Protein AF-A0A4Q1BAZ9-F1 (afdb_monomer_lite)

Structure (mmCIF, N/CA/C/O backbone):
data_AF-A0A4Q1BAZ9-F1
#
_entry.id   AF-A0A4Q1BAZ9-F1
#
loop_
_atom_site.group_PDB
_atom_site.id
_atom_site.type_symbol
_atom_site.label_atom_id
_atom_site.label_alt_id
_atom_site.label_comp_id
_atom_site.label_asym_id
_atom_site.label_entity_id
_atom_site.label_seq_id
_atom_site.pdbx_PDB_ins_code
_atom_site.Cartn_x
_atom_site.Cartn_y
_atom_site.Cartn_z
_atom_site.occupancy
_atom_site.B_iso_or_equiv
_atom_site.auth_seq_id
_atom_site.auth_comp_id
_atom_site.auth_asym_id
_atom_site.auth_atom_id
_atom_site.pdbx_PDB_model_num
ATOM 1 N N . MET A 1 1 ? -10.255 3.992 18.423 1.00 56.53 1 MET A N 1
ATOM 2 C CA . MET A 1 1 ? -8.998 3.835 17.664 1.00 56.53 1 MET A CA 1
ATOM 3 C C . MET A 1 1 ? -9.383 3.186 16.361 1.00 56.53 1 MET A C 1
ATOM 5 O O . MET A 1 1 ? -9.967 2.111 16.408 1.00 56.53 1 MET A O 1
ATOM 9 N N . ASP A 1 2 ? -9.125 3.845 15.239 1.00 66.19 2 ASP A N 1
ATOM 10 C CA . ASP A 1 2 ? -9.410 3.254 13.935 1.00 66.19 2 ASP A CA 1
ATOM 11 C C . ASP A 1 2 ? -8.283 2.268 13.626 1.00 66.19 2 ASP A C 1
ATOM 13 O O . ASP A 1 2 ? -7.138 2.668 13.420 1.00 66.19 2 ASP A O 1
ATOM 17 N N . ASN A 1 3 ? -8.588 0.971 13.668 1.00 78.31 3 ASN A N 1
ATOM 18 C CA . ASN A 1 3 ? -7.646 -0.075 13.285 1.00 78.31 3 ASN A CA 1
ATOM 19 C C . ASN A 1 3 ? -7.611 -0.144 11.757 1.00 78.31 3 ASN A C 1
ATOM 21 O O . ASN A 1 3 ? -8.401 -0.864 11.151 1.00 78.31 3 ASN A O 1
ATOM 25 N N . ILE A 1 4 ? -6.727 0.637 11.137 1.00 89.75 4 ILE A N 1
ATOM 26 C CA . ILE A 1 4 ? -6.599 0.678 9.681 1.00 89.75 4 ILE A CA 1
ATOM 27 C C . ILE A 1 4 ? -5.538 -0.335 9.263 1.00 89.75 4 ILE A C 1
ATOM 29 O O . ILE A 1 4 ? -4.373 -0.227 9.657 1.00 89.75 4 ILE A O 1
ATOM 33 N N . VAL A 1 5 ? -5.914 -1.296 8.424 1.00 93.12 5 VAL A N 1
ATOM 34 C CA . VAL A 1 5 ? -4.956 -2.205 7.787 1.00 93.12 5 VAL A CA 1
ATOM 35 C C . VAL A 1 5 ? -4.607 -1.649 6.413 1.00 93.12 5 VAL A C 1
ATOM 37 O O . VAL A 1 5 ? -5.440 -1.606 5.516 1.00 93.12 5 VAL A O 1
ATOM 40 N N . LEU A 1 6 ? -3.362 -1.228 6.226 1.00 93.62 6 LEU A N 1
ATOM 41 C CA . LEU A 1 6 ? -2.817 -0.911 4.914 1.00 93.62 6 LEU A CA 1
ATOM 42 C C . LEU A 1 6 ? -2.331 -2.198 4.245 1.00 93.62 6 LEU A C 1
ATOM 44 O O . LEU A 1 6 ? -1.390 -2.827 4.725 1.00 93.62 6 LEU A O 1
ATOM 48 N N . LYS A 1 7 ? -2.923 -2.542 3.104 1.00 94.75 7 LYS A N 1
ATOM 49 C CA . LYS A 1 7 ? -2.401 -3.538 2.167 1.00 94.75 7 LYS A CA 1
ATOM 50 C C . LYS A 1 7 ? -1.719 -2.831 0.999 1.00 94.75 7 LYS A C 1
ATOM 52 O O . LYS A 1 7 ? -2.321 -2.004 0.318 1.00 94.75 7 LYS A O 1
ATOM 57 N N . ILE A 1 8 ? -0.467 -3.184 0.745 1.00 93.06 8 ILE 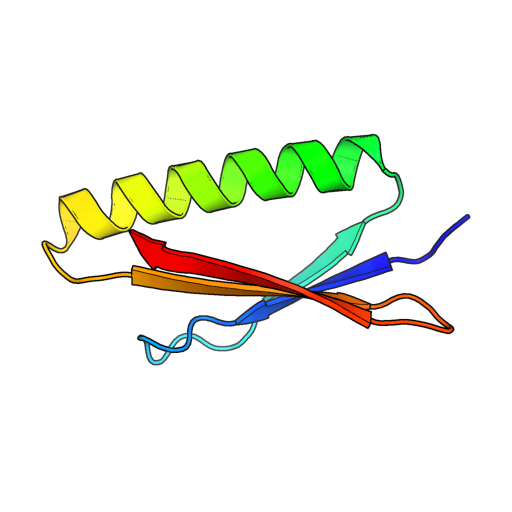A N 1
ATOM 58 C CA . ILE A 1 8 ? 0.352 -2.663 -0.349 1.00 93.06 8 ILE A CA 1
ATOM 59 C C . ILE A 1 8 ? 0.484 -3.774 -1.381 1.00 93.06 8 ILE A C 1
ATOM 61 O O . ILE A 1 8 ? 0.992 -4.849 -1.081 1.00 93.06 8 ILE A O 1
ATOM 65 N N . THR A 1 9 ? 0.013 -3.530 -2.597 1.00 92.69 9 THR A N 1
ATOM 66 C CA . THR A 1 9 ? 0.136 -4.462 -3.722 1.00 92.69 9 THR A CA 1
ATOM 67 C C . THR A 1 9 ? 1.006 -3.831 -4.800 1.00 92.69 9 THR A C 1
ATOM 69 O O . THR A 1 9 ? 0.956 -2.618 -5.006 1.00 92.69 9 THR A O 1
ATOM 72 N N . TYR A 1 10 ? 1.769 -4.655 -5.514 1.00 89.12 10 TYR A N 1
ATOM 73 C CA . TYR A 1 10 ? 2.693 -4.220 -6.558 1.00 89.12 10 TYR A CA 1
ATOM 74 C C . TYR A 1 10 ? 2.321 -4.862 -7.907 1.00 89.12 10 TYR A C 1
ATOM 76 O O . TYR A 1 10 ? 2.981 -5.813 -8.325 1.00 89.12 10 TYR A O 1
ATOM 84 N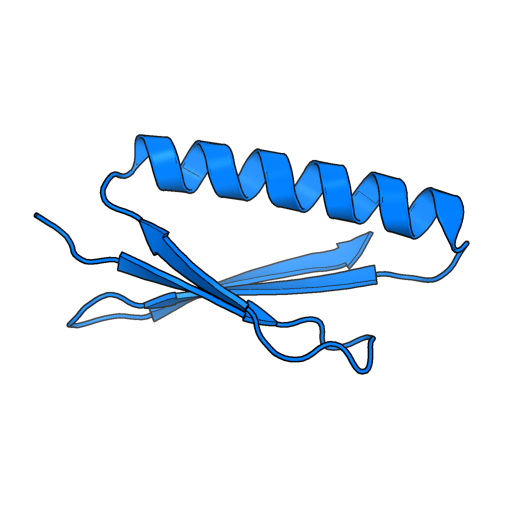 N . PRO A 1 11 ? 1.262 -4.388 -8.598 1.00 84.94 11 PRO A N 1
ATOM 85 C CA . PRO A 1 11 ? 0.680 -5.078 -9.757 1.00 84.94 11 PRO A CA 1
ATOM 86 C C . PRO A 1 11 ? 1.651 -5.294 -10.920 1.00 84.94 11 PRO A C 1
ATOM 88 O O . PRO A 1 11 ? 1.504 -6.231 -11.693 1.00 84.94 11 PRO A O 1
ATOM 91 N N . SER A 1 12 ? 2.647 -4.422 -11.050 1.00 78.06 12 SER A N 1
ATOM 92 C CA . SER A 1 12 ? 3.669 -4.479 -12.095 1.00 78.06 12 SER A CA 1
ATOM 93 C C . SER A 1 12 ? 4.871 -5.361 -11.727 1.00 78.06 12 SER A C 1
ATOM 95 O O . SER A 1 12 ? 5.921 -5.266 -12.360 1.00 78.06 12 SER A O 1
ATOM 97 N N . SER A 1 13 ? 4.768 -6.186 -10.682 1.00 75.69 13 SER A N 1
ATOM 98 C CA . SER A 1 13 ? 5.870 -7.012 -10.182 1.00 75.69 13 SER A CA 1
ATOM 99 C C . SER A 1 13 ? 5.379 -8.324 -9.565 1.00 75.69 13 SER A C 1
ATOM 101 O O . SER A 1 13 ? 4.221 -8.441 -9.181 1.00 75.69 13 SER A O 1
ATOM 103 N N . ASN A 1 14 ? 6.293 -9.278 -9.380 1.00 79.81 14 ASN A N 1
ATOM 104 C CA . ASN A 1 14 ? 6.016 -10.537 -8.681 1.00 79.81 14 ASN A CA 1
ATOM 105 C C . ASN A 1 14 ? 6.156 -10.421 -7.149 1.00 79.81 14 ASN A C 1
ATOM 107 O O . ASN A 1 14 ? 6.282 -11.438 -6.468 1.00 79.81 14 ASN A O 1
ATOM 111 N N . TYR A 1 15 ? 6.194 -9.204 -6.594 1.00 82.06 15 TYR A N 1
ATOM 112 C CA . TYR A 1 15 ? 6.265 -9.024 -5.146 1.00 82.06 15 TYR A CA 1
ATOM 113 C C . TYR A 1 15 ? 4.943 -9.419 -4.489 1.00 82.06 15 TYR A C 1
ATOM 115 O O . TYR A 1 15 ? 3.859 -9.062 -4.956 1.00 82.06 15 TYR A O 1
ATOM 123 N N . LEU A 1 16 ? 5.045 -10.140 -3.372 1.00 88.31 16 LEU A N 1
ATOM 124 C CA . LEU A 1 16 ? 3.891 -10.457 -2.544 1.00 88.31 16 LEU A CA 1
ATOM 125 C C . LEU A 1 16 ? 3.312 -9.175 -1.926 1.00 88.31 16 LEU A C 1
ATOM 127 O O . LEU A 1 16 ? 4.064 -8.234 -1.659 1.00 88.31 16 LEU A O 1
ATOM 131 N N . PRO A 1 17 ? 1.992 -9.125 -1.676 1.00 90.88 17 PRO A N 1
ATOM 132 C CA . PRO A 1 17 ? 1.399 -8.012 -0.956 1.00 90.88 17 PRO A CA 1
ATOM 133 C C . PRO A 1 17 ? 2.003 -7.860 0.443 1.00 90.88 17 PRO A C 1
ATOM 135 O O . PRO A 1 17 ? 2.166 -8.842 1.167 1.00 90.88 17 PRO A O 1
ATOM 138 N N . GLU A 1 18 ? 2.276 -6.621 0.837 1.00 92.69 18 GLU A N 1
ATOM 139 C CA . GLU A 1 18 ? 2.727 -6.274 2.184 1.00 92.69 18 GLU A CA 1
ATOM 140 C C . GLU A 1 18 ? 1.558 -5.721 3.003 1.00 92.69 18 GLU A C 1
ATOM 142 O O . GLU A 1 18 ? 0.656 -5.079 2.462 1.00 92.69 18 GLU A O 1
ATOM 147 N N . TYR A 1 19 ? 1.579 -5.945 4.317 1.00 92.25 19 TYR A N 1
ATOM 148 C CA . TYR A 1 19 ? 0.531 -5.488 5.228 1.00 92.25 19 TYR A CA 1
ATOM 149 C C . TYR A 1 19 ? 1.123 -4.666 6.362 1.00 92.25 19 TYR A C 1
ATOM 151 O O . TYR A 1 19 ? 2.193 -4.980 6.889 1.00 92.25 19 TYR A O 1
ATOM 159 N N . LYS A 1 20 ? 0.405 -3.621 6.766 1.00 90.69 20 LYS A N 1
ATOM 160 C CA . LYS A 1 20 ? 0.797 -2.774 7.884 1.00 90.69 20 LYS A CA 1
ATOM 161 C C . LYS A 1 20 ? -0.415 -2.276 8.660 1.00 90.69 20 LYS A C 1
ATOM 163 O O . LYS A 1 20 ? -1.405 -1.880 8.061 1.00 90.69 20 LYS A O 1
ATOM 168 N N . LEU A 1 21 ? -0.302 -2.222 9.982 1.00 91.94 21 LEU A N 1
ATOM 169 C CA . LEU A 1 21 ? -1.245 -1.490 10.823 1.00 91.94 21 LEU A CA 1
ATOM 170 C C . LEU A 1 21 ? -0.909 0.002 10.820 1.00 91.94 21 LEU A C 1
ATOM 172 O O . LEU A 1 21 ? 0.261 0.380 10.916 1.00 91.94 21 LEU A O 1
ATOM 176 N N . ILE A 1 22 ? -1.942 0.830 10.698 1.00 89.62 22 ILE A N 1
ATOM 177 C CA . ILE A 1 22 ? -1.872 2.285 10.778 1.00 89.62 22 ILE A CA 1
ATOM 178 C C . ILE A 1 22 ? -2.852 2.744 11.847 1.00 89.62 22 ILE A C 1
ATOM 180 O O . ILE A 1 22 ? -4.050 2.492 11.753 1.00 89.62 22 ILE A O 1
ATOM 184 N N . ASN A 1 23 ? -2.330 3.451 12.847 1.00 84.88 23 ASN A N 1
ATOM 185 C CA . ASN A 1 23 ? -3.089 3.792 14.052 1.00 84.88 23 ASN A CA 1
ATOM 186 C C . ASN A 1 23 ? -3.556 5.256 14.070 1.00 84.88 23 ASN A C 1
ATOM 188 O O . ASN A 1 23 ? -4.196 5.697 15.023 1.00 84.88 23 ASN A O 1
ATOM 192 N N . SER A 1 24 ? -3.197 6.048 13.051 1.00 84.62 24 SER A N 1
ATOM 193 C CA . SER A 1 24 ? -3.585 7.458 12.963 1.00 84.62 24 SER A CA 1
ATOM 194 C C . SER A 1 24 ? -3.631 7.988 11.530 1.00 84.62 24 SER A C 1
ATOM 196 O O . SER A 1 24 ? -2.916 7.527 10.635 1.00 84.62 24 SER A O 1
ATOM 198 N N . HIS A 1 25 ? -4.412 9.052 11.324 1.00 84.31 25 HIS A N 1
ATOM 199 C CA . HIS A 1 25 ? -4.445 9.769 10.049 1.00 84.31 25 HIS A CA 1
ATOM 200 C C . HIS A 1 25 ? -3.080 10.387 9.687 1.00 84.31 25 HIS A C 1
ATOM 202 O O . HIS A 1 25 ? -2.685 10.407 8.521 1.00 84.31 25 HIS A O 1
ATOM 208 N N . GLN A 1 26 ? -2.318 10.858 10.679 1.00 87.81 26 GLN A N 1
ATOM 209 C CA . GLN A 1 26 ? -0.981 11.407 10.447 1.00 87.81 26 GLN A CA 1
ATOM 210 C C . GLN A 1 26 ? -0.014 10.329 9.935 1.00 87.81 26 GLN A C 1
ATOM 212 O O . GLN A 1 26 ? 0.746 10.567 8.993 1.00 87.81 26 GLN A O 1
ATOM 217 N N . GLU A 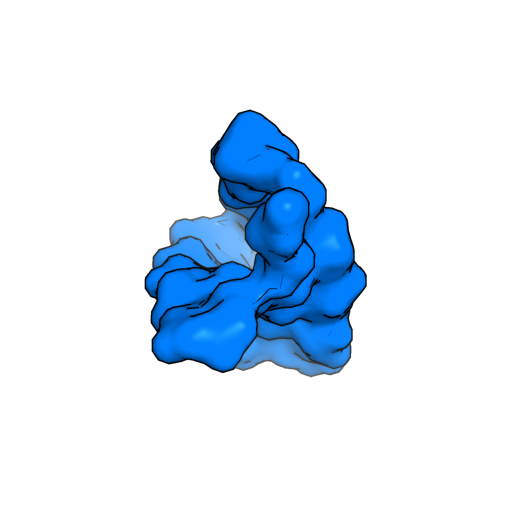1 27 ? -0.073 9.128 10.512 1.00 88.12 27 GLU A N 1
ATOM 218 C CA . GLU A 1 27 ? 0.710 7.980 10.061 1.00 88.12 27 GLU A CA 1
ATOM 219 C C . GLU A 1 27 ? 0.322 7.565 8.634 1.00 88.12 27 GLU A C 1
ATOM 221 O O . GLU A 1 27 ? 1.209 7.381 7.798 1.00 88.12 27 GLU A O 1
ATOM 226 N N . LYS A 1 28 ? -0.977 7.549 8.303 1.00 88.62 28 LYS A N 1
ATOM 227 C CA . LYS A 1 28 ? -1.474 7.337 6.931 1.00 88.62 28 LYS A CA 1
ATOM 228 C C . LYS A 1 28 ? -0.832 8.295 5.923 1.00 88.62 28 LYS A C 1
ATOM 230 O O . LYS A 1 28 ? -0.304 7.855 4.900 1.00 88.62 28 LYS A O 1
ATOM 235 N N . GLN A 1 29 ? -0.833 9.598 6.214 1.00 89.44 29 GLN A N 1
ATOM 236 C CA . GLN A 1 29 ? -0.237 10.607 5.328 1.00 89.44 29 GLN A CA 1
ATOM 237 C C . GLN A 1 29 ? 1.282 10.433 5.191 1.00 89.44 29 GLN A C 1
ATOM 239 O O . GLN A 1 29 ? 1.831 10.557 4.092 1.00 89.44 29 GLN A O 1
ATOM 244 N N . LYS A 1 30 ? 1.970 10.100 6.290 1.00 89.44 30 LYS A N 1
ATOM 245 C CA . LYS A 1 30 ? 3.411 9.823 6.282 1.00 89.44 30 LYS A CA 1
ATOM 246 C C . LYS A 1 30 ? 3.741 8.612 5.403 1.00 89.44 30 LYS A C 1
ATOM 248 O O . LYS A 1 30 ? 4.660 8.699 4.590 1.00 89.44 30 LYS A O 1
ATOM 253 N N . TYR A 1 31 ? 2.971 7.526 5.511 1.00 86.00 31 TYR A N 1
ATOM 254 C CA . TYR A 1 31 ? 3.169 6.324 4.694 1.00 86.00 31 TYR A CA 1
ATOM 255 C C . TYR A 1 31 ? 2.909 6.565 3.214 1.00 86.00 31 TYR A C 1
ATOM 257 O O . TYR A 1 31 ? 3.727 6.148 2.397 1.00 86.00 31 TYR A O 1
ATOM 265 N N . LYS A 1 32 ? 1.846 7.299 2.858 1.00 89.38 32 LYS A N 1
ATOM 266 C CA . LYS A 1 32 ? 1.599 7.694 1.462 1.00 89.38 32 LYS A CA 1
ATOM 267 C C . LYS A 1 32 ? 2.815 8.390 0.850 1.00 89.38 32 LYS A C 1
ATOM 269 O O . LYS A 1 32 ? 3.292 7.981 -0.205 1.00 89.38 32 LYS A O 1
ATOM 274 N N . ARG A 1 33 ? 3.362 9.400 1.538 1.00 90.38 33 ARG A N 1
ATOM 275 C CA . ARG A 1 33 ? 4.543 10.140 1.057 1.00 90.38 33 ARG A CA 1
ATOM 276 C C . ARG A 1 33 ? 5.776 9.247 0.930 1.00 90.38 33 ARG A C 1
ATOM 278 O O . ARG A 1 33 ? 6.484 9.326 -0.070 1.00 90.38 33 ARG A O 1
ATOM 285 N N . LEU A 1 34 ? 6.025 8.396 1.924 1.00 90.06 34 LEU A N 1
ATOM 286 C CA . LEU A 1 34 ? 7.178 7.496 1.928 1.00 90.06 34 LEU A CA 1
ATOM 287 C C . LEU A 1 34 ? 7.112 6.491 0.769 1.00 90.06 34 LEU A C 1
ATOM 289 O O . LEU A 1 34 ? 8.093 6.344 0.042 1.00 90.06 34 LEU A O 1
ATOM 293 N N . LEU A 1 35 ? 5.952 5.866 0.550 1.00 89.00 35 LEU A N 1
ATOM 294 C CA . LEU A 1 35 ? 5.751 4.886 -0.520 1.00 89.00 35 LEU A CA 1
ATOM 295 C C . LEU A 1 35 ? 5.831 5.528 -1.908 1.00 89.00 35 LEU A C 1
ATOM 297 O O . LEU A 1 35 ? 6.464 4.968 -2.797 1.00 89.00 35 LEU A O 1
ATOM 301 N N . MET A 1 36 ? 5.285 6.735 -2.088 1.00 89.00 36 MET A N 1
ATOM 302 C CA . MET A 1 36 ? 5.443 7.483 -3.342 1.00 89.00 36 MET A CA 1
ATOM 303 C C . MET A 1 36 ? 6.909 7.824 -3.638 1.00 89.00 36 MET A C 1
ATOM 305 O O . MET A 1 36 ? 7.344 7.720 -4.784 1.00 89.00 36 MET A O 1
ATOM 309 N N . ASN A 1 37 ? 7.690 8.212 -2.626 1.00 90.31 37 ASN A N 1
ATOM 310 C CA . ASN A 1 37 ? 9.117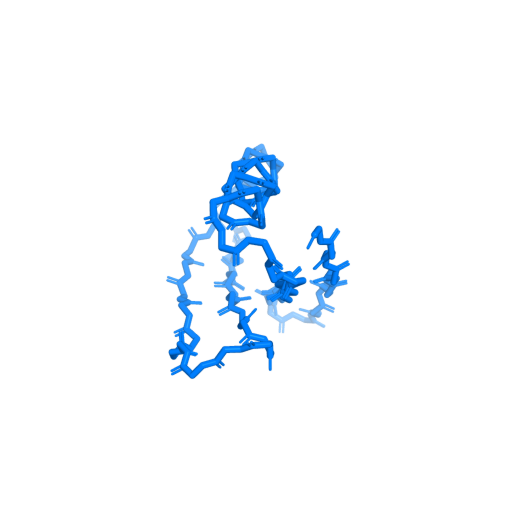 8.482 -2.812 1.00 90.31 37 ASN A CA 1
ATOM 311 C C . ASN A 1 37 ? 9.882 7.206 -3.182 1.00 90.31 37 ASN A C 1
ATOM 313 O O . ASN A 1 37 ? 10.683 7.225 -4.114 1.00 90.31 37 ASN A O 1
ATOM 317 N N . GLN A 1 38 ? 9.605 6.089 -2.504 1.00 87.69 38 GLN A N 1
ATOM 318 C CA . GLN A 1 38 ? 10.211 4.796 -2.831 1.00 87.69 38 GLN A CA 1
ATOM 319 C C . GLN A 1 38 ? 9.848 4.329 -4.244 1.00 87.69 38 GLN A C 1
ATOM 321 O O . GLN A 1 38 ? 10.719 3.831 -4.956 1.00 87.69 38 GLN A O 1
ATOM 326 N N . LEU A 1 39 ? 8.596 4.531 -4.666 1.00 88.38 39 LEU A N 1
ATOM 327 C CA . LEU A 1 39 ? 8.135 4.222 -6.017 1.00 88.38 39 LEU A CA 1
ATOM 328 C C . LEU A 1 39 ? 8.959 4.972 -7.066 1.00 88.38 39 LEU A C 1
ATOM 330 O O . LEU A 1 39 ? 9.516 4.349 -7.965 1.00 88.38 39 LEU A O 1
ATOM 334 N N . LYS A 1 40 ? 9.094 6.294 -6.905 1.00 86.62 40 LYS A N 1
ATOM 335 C CA . LYS A 1 40 ? 9.865 7.148 -7.820 1.00 86.62 40 LYS A CA 1
ATOM 336 C C . LYS A 1 40 ? 11.335 6.746 -7.888 1.00 86.62 40 LYS A C 1
ATOM 338 O O . LYS A 1 40 ? 11.899 6.671 -8.975 1.00 86.62 40 LYS A O 1
ATOM 343 N N . VAL A 1 41 ? 11.949 6.455 -6.739 1.00 87.12 41 VAL A N 1
ATOM 344 C CA . VAL A 1 41 ? 13.343 5.989 -6.687 1.00 87.12 41 VAL A CA 1
ATOM 345 C C . VAL A 1 41 ? 13.495 4.662 -7.436 1.00 87.12 41 VAL A C 1
ATOM 347 O O . VAL A 1 41 ? 14.390 4.536 -8.269 1.00 87.12 41 VAL A O 1
ATOM 350 N N . ARG A 1 42 ? 12.603 3.689 -7.204 1.00 82.56 42 ARG A N 1
ATOM 351 C CA . ARG A 1 42 ? 12.645 2.387 -7.893 1.00 82.56 42 ARG A CA 1
ATOM 352 C C . ARG A 1 42 ? 12.393 2.507 -9.397 1.00 82.56 42 ARG A C 1
ATOM 354 O O . ARG A 1 42 ? 13.076 1.836 -10.170 1.00 82.56 42 ARG A O 1
ATOM 361 N N . ALA A 1 43 ? 11.453 3.349 -9.821 1.00 84.88 43 ALA A N 1
ATOM 362 C CA . ALA A 1 43 ? 11.191 3.602 -11.237 1.00 84.88 43 ALA A CA 1
ATOM 363 C C . ALA A 1 43 ? 12.437 4.173 -11.932 1.00 84.88 43 ALA A C 1
ATOM 365 O O . ALA A 1 43 ? 12.871 3.637 -12.952 1.00 84.88 43 ALA A O 1
ATOM 366 N N . GLY A 1 44 ? 13.095 5.159 -11.308 1.00 84.31 44 GLY A N 1
ATOM 367 C CA . GLY A 1 44 ? 14.350 5.728 -11.805 1.00 84.31 44 GLY A CA 1
ATOM 368 C C . GLY A 1 44 ? 15.513 4.729 -11.857 1.00 84.31 44 GLY A C 1
ATOM 369 O O . GLY A 1 44 ? 16.304 4.761 -12.791 1.00 84.31 44 GLY A O 1
ATOM 370 N N . GLN A 1 45 ? 15.608 3.807 -10.892 1.00 84.56 45 GLN A N 1
ATOM 371 C CA . GLN A 1 45 ? 16.665 2.785 -10.859 1.00 84.56 45 GLN A CA 1
ATOM 372 C C . GLN A 1 45 ? 16.457 1.656 -11.874 1.00 84.56 45 GLN A C 1
ATOM 374 O O . GLN A 1 45 ? 17.421 1.126 -12.418 1.00 84.56 45 GLN A O 1
ATOM 379 N N . THR A 1 46 ? 15.209 1.247 -12.100 1.00 81.00 46 THR A N 1
ATOM 380 C CA . THR A 1 46 ? 14.891 0.088 -12.951 1.00 81.00 46 THR A CA 1
ATOM 381 C C . THR A 1 46 ? 14.613 0.467 -14.402 1.00 81.00 46 THR A C 1
ATOM 383 O O . THR A 1 46 ? 14.543 -0.424 -15.247 1.00 81.00 46 THR A O 1
ATOM 386 N N . ASN A 1 47 ? 14.427 1.763 -14.684 1.00 78.88 47 ASN A N 1
ATOM 387 C CA . ASN A 1 47 ? 13.935 2.300 -15.955 1.00 78.88 47 ASN A CA 1
ATOM 388 C C . ASN A 1 47 ? 12.663 1.582 -16.453 1.00 78.88 47 ASN A C 1
ATOM 390 O O . ASN A 1 47 ? 12.415 1.447 -17.651 1.00 78.88 47 ASN A O 1
ATOM 394 N N . LYS A 1 48 ? 11.876 1.057 -15.506 1.00 81.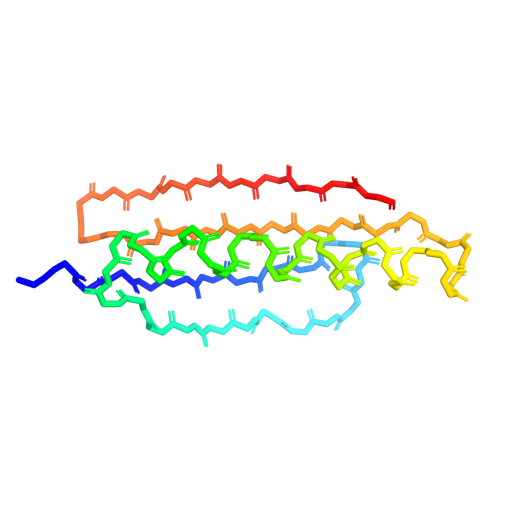44 48 LYS A N 1
ATOM 395 C CA . LYS A 1 48 ? 10.630 0.330 -15.727 1.00 81.44 48 LYS A CA 1
ATOM 396 C C . LYS A 1 48 ? 9.539 1.013 -14.927 1.00 81.44 48 LYS A C 1
ATOM 398 O O . LYS A 1 48 ? 9.732 1.283 -13.743 1.00 81.44 48 LYS A O 1
ATOM 403 N N . LYS A 1 49 ? 8.386 1.190 -15.568 1.00 84.12 49 LYS A N 1
ATOM 404 C CA . LYS A 1 49 ? 7.160 1.684 -14.941 1.00 84.12 49 LYS A CA 1
ATOM 405 C C . LYS A 1 49 ? 6.837 0.865 -13.689 1.00 84.12 49 LYS A C 1
ATOM 407 O O . LYS A 1 49 ? 6.731 -0.362 -13.756 1.00 84.12 49 LYS A O 1
ATOM 412 N N . GLN A 1 50 ? 6.692 1.550 -12.562 1.00 86.31 50 GLN A N 1
ATOM 413 C CA . GLN A 1 50 ? 6.317 0.964 -11.284 1.00 86.31 50 GLN A CA 1
ATOM 414 C C . GLN A 1 50 ? 4.898 1.392 -10.925 1.00 86.31 50 GLN A C 1
ATOM 416 O O . GLN A 1 50 ? 4.572 2.576 -10.907 1.00 86.31 50 GLN A O 1
ATOM 421 N N . VAL A 1 51 ? 4.061 0.418 -10.586 1.00 89.94 51 VAL A N 1
ATOM 422 C CA . VAL A 1 51 ? 2.702 0.629 -10.094 1.00 89.94 51 VAL A CA 1
ATOM 423 C C . VAL A 1 51 ? 2.611 0.074 -8.680 1.00 89.94 51 VAL A C 1
ATOM 425 O O . VAL A 1 51 ? 2.989 -1.072 -8.427 1.00 89.94 51 VAL A O 1
ATOM 428 N N . ILE A 1 52 ? 2.077 0.875 -7.762 1.00 91.25 52 ILE A N 1
ATOM 429 C CA . ILE A 1 52 ? 1.673 0.423 -6.427 1.00 91.25 52 ILE A CA 1
ATOM 430 C C . ILE A 1 52 ? 0.194 0.692 -6.218 1.00 91.25 52 ILE A C 1
ATOM 432 O O . ILE A 1 52 ? -0.334 1.728 -6.622 1.00 91.25 52 ILE A O 1
ATOM 436 N N . LYS A 1 53 ? -0.467 -0.237 -5.539 1.00 94.06 53 LYS A N 1
ATOM 437 C CA . LYS A 1 53 ? -1.839 -0.097 -5.066 1.00 94.06 53 LYS A CA 1
ATOM 438 C C . LYS A 1 53 ? -1.835 -0.135 -3.543 1.00 94.06 53 LYS A C 1
ATOM 440 O O . LYS A 1 53 ? -1.310 -1.079 -2.959 1.00 94.06 53 LYS A O 1
ATOM 445 N N . LEU A 1 54 ? -2.398 0.890 -2.916 1.00 94.25 54 LEU A N 1
ATOM 446 C CA . LEU A 1 54 ? -2.561 1.009 -1.472 1.00 94.25 54 LEU A CA 1
ATOM 447 C C . LEU A 1 54 ? -4.042 0.863 -1.136 1.00 94.25 54 LEU A C 1
ATOM 449 O O . LEU A 1 54 ? -4.829 1.732 -1.497 1.00 94.25 54 LEU A O 1
ATOM 453 N N . ASP A 1 55 ? -4.405 -0.206 -0.441 1.00 94.75 55 ASP A N 1
ATOM 454 C CA . ASP A 1 55 ? -5.751 -0.417 0.088 1.00 94.75 55 ASP A CA 1
ATOM 455 C C . ASP A 1 55 ? -5.724 -0.136 1.598 1.00 94.75 55 ASP A C 1
ATOM 457 O O . ASP A 1 55 ? -5.090 -0.873 2.354 1.00 94.75 55 ASP A O 1
AT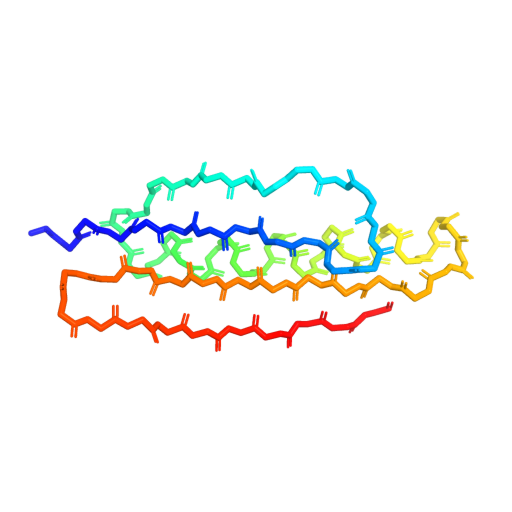OM 461 N N . PHE A 1 56 ? -6.368 0.946 2.038 1.00 93.12 56 PHE A N 1
ATOM 462 C CA . PHE A 1 56 ? -6.569 1.252 3.455 1.00 93.12 56 PHE A CA 1
ATOM 463 C C . PHE A 1 56 ? -7.903 0.652 3.892 1.00 93.12 56 PHE A C 1
ATOM 465 O O . PHE A 1 56 ? -8.963 1.169 3.551 1.00 93.12 56 PHE A O 1
ATOM 472 N N . ILE A 1 57 ? -7.833 -0.461 4.610 1.00 93.06 57 ILE A N 1
ATOM 473 C CA . ILE A 1 57 ? -8.980 -1.265 5.019 1.00 93.06 57 ILE A CA 1
ATOM 474 C C . ILE A 1 57 ? -9.402 -0.816 6.419 1.00 93.06 57 ILE A C 1
ATOM 476 O O . ILE A 1 57 ? -8.652 -0.981 7.386 1.00 93.06 57 ILE A O 1
ATOM 480 N N . TYR A 1 58 ? -10.591 -0.233 6.495 1.00 90.56 58 TYR A N 1
ATOM 481 C CA . TYR A 1 58 ? -11.319 0.100 7.713 1.00 90.56 58 TYR A CA 1
ATOM 482 C C . TYR A 1 58 ? -12.315 -1.032 8.028 1.00 90.56 58 TYR A C 1
ATOM 484 O O . TYR A 1 58 ? -12.572 -1.871 7.163 1.00 90.56 58 TYR A O 1
ATOM 492 N N . PRO A 1 59 ? -12.897 -1.085 9.241 1.00 87.94 59 PRO A N 1
ATOM 493 C CA . PRO A 1 59 ? -13.925 -2.080 9.560 1.00 87.94 59 PRO A CA 1
ATOM 494 C C . PRO A 1 59 ? -15.127 -2.051 8.604 1.00 87.94 59 PRO A C 1
ATOM 496 O O . PRO A 1 59 ? -15.617 -3.109 8.219 1.00 87.94 59 PRO A O 1
ATOM 499 N N . ASP A 1 60 ? -15.548 -0.851 8.195 1.00 91.25 60 ASP A N 1
ATOM 500 C CA . ASP A 1 60 ? -16.775 -0.635 7.419 1.00 91.25 60 ASP A CA 1
ATOM 501 C C . ASP A 1 60 ? -16.523 -0.176 5.970 1.00 91.25 60 ASP A C 1
ATOM 503 O O . ASP A 1 60 ? -17.464 -0.073 5.187 1.00 91.25 60 ASP A O 1
ATOM 507 N N . ASP A 1 61 ? -15.272 0.126 5.603 1.00 91.88 61 ASP A N 1
ATOM 508 C CA . ASP A 1 61 ? -14.934 0.728 4.307 1.00 91.88 61 ASP A CA 1
ATOM 509 C C . ASP A 1 61 ? -13.520 0.352 3.831 1.00 91.88 61 ASP A C 1
ATOM 511 O O . ASP A 1 61 ? -12.657 -0.051 4.613 1.00 91.88 61 ASP A O 1
ATOM 515 N N . VAL A 1 62 ? -13.257 0.505 2.534 1.00 92.62 62 VAL A N 1
ATOM 516 C CA . VAL A 1 62 ? -11.928 0.335 1.939 1.00 92.62 62 VAL A CA 1
ATOM 517 C C . VAL A 1 62 ? -11.609 1.520 1.036 1.00 92.62 62 VAL A C 1
ATOM 519 O O . VAL A 1 62 ? -12.217 1.717 -0.012 1.00 92.62 62 VAL A O 1
ATOM 522 N N . GLU A 1 63 ? -10.567 2.264 1.396 1.00 93.19 63 GLU A N 1
ATOM 523 C CA . GLU A 1 63 ? -10.089 3.404 0.619 1.00 93.19 63 GLU A CA 1
ATOM 524 C C . GLU A 1 63 ? -8.864 2.994 -0.212 1.00 93.19 63 GLU A C 1
ATOM 526 O O . GLU A 1 63 ? -7.781 2.738 0.324 1.00 93.19 63 GLU A O 1
ATOM 531 N N . THR A 1 64 ? -9.020 2.939 -1.535 1.00 93.88 64 THR A N 1
ATOM 532 C CA . THR A 1 64 ? -7.978 2.478 -2.466 1.00 93.88 64 THR A CA 1
ATOM 533 C C . THR A 1 64 ? -7.283 3.634 -3.190 1.00 93.88 64 THR A C 1
ATOM 535 O O . THR A 1 64 ? -7.926 4.531 -3.728 1.00 93.88 64 THR A O 1
ATOM 538 N N . PHE A 1 65 ? -5.954 3.559 -3.302 1.00 91.88 65 PHE A N 1
ATOM 539 C CA . PHE A 1 65 ? -5.125 4.454 -4.115 1.00 91.88 65 PHE A CA 1
ATOM 540 C C . PHE A 1 65 ? -4.232 3.666 -5.061 1.00 91.88 65 PHE A C 1
ATOM 542 O O . PHE A 1 65 ? -3.586 2.708 -4.645 1.00 91.88 65 PHE A O 1
ATOM 549 N N . VAL A 1 66 ? -4.130 4.109 -6.311 1.00 91.69 66 VAL A N 1
ATOM 550 C CA . VAL A 1 66 ? -3.172 3.574 -7.285 1.00 91.69 66 VAL A CA 1
ATOM 551 C C . VAL A 1 66 ? -2.193 4.681 -7.649 1.00 91.69 66 VAL A C 1
ATOM 553 O O . VAL A 1 66 ? -2.608 5.774 -8.028 1.00 91.69 66 VAL A O 1
ATOM 556 N N . TYR A 1 67 ? -0.900 4.400 -7.511 1.00 89.62 67 TYR A N 1
ATOM 557 C CA . TYR A 1 67 ? 0.174 5.304 -7.907 1.00 89.62 67 TYR A CA 1
ATOM 558 C C . TYR A 1 67 ? 1.035 4.658 -8.982 1.00 89.62 67 TYR A C 1
ATOM 560 O O . TYR A 1 67 ? 1.307 3.458 -8.937 1.00 89.62 67 TYR A O 1
ATOM 568 N N . GLU A 1 68 ? 1.495 5.487 -9.909 1.00 89.44 68 GLU A N 1
ATOM 569 C CA . GLU A 1 68 ? 2.343 5.113 -11.032 1.00 89.44 68 GLU A CA 1
ATOM 570 C C . GLU A 1 68 ? 3.539 6.070 -11.104 1.00 89.44 68 GLU A C 1
ATOM 572 O O . GLU A 1 68 ? 3.367 7.280 -10.918 1.00 89.44 68 GLU A O 1
ATOM 577 N N . ALA A 1 69 ? 4.739 5.532 -11.335 1.00 84.06 69 ALA A N 1
ATOM 578 C CA . ALA A 1 69 ? 5.957 6.296 -11.605 1.00 84.06 69 ALA A CA 1
ATOM 579 C C . ALA A 1 69 ? 6.875 5.575 -12.596 1.00 84.06 69 ALA A C 1
ATOM 581 O O . ALA A 1 69 ? 6.779 4.328 -12.710 1.00 84.06 69 ALA A O 1
#

Radius of gyration: 12.47 Å; chains: 1; bounding box: 33×22×34 Å

Foldseek 3Di:
DWFKKKWKDWVVDPDDIDIDTDDDPVSVVVVVVVVLVVLVVVCVVVVDKTKMKIWTDTPVDIDIDIDID

Sequence (69 aa):
MDNIVLKITYPSSNYLPEYKLINSHQEKQKYKRLLMNQLKVRAGQTNKKQVIKLDFIYPDDVETFVYEA

pLDDT: mean 87.56, std 6.38, range [56.53, 94.75]

Secondary structure (DSSP, 8-state):
---EEEEEE-TTSSPPPEEEEE-SHHHHHHHHHHHHHHHHHHHHHHTS--EEEEEEE-SS-EEEEEEE-